Protein AF-A3E178-F1 (afdb_monomer_lite)

Secondary structure (DSSP, 8-state):
----SS--HHHHHHHHHHHT--HHHHHHHHHHTT-

Organism: Carassius auratus (NCBI:txid7957)

Radius of gyration: 9.86 Å; chains: 1; bounding box: 25×18×21 Å

Sequence (35 aa):
FHFNRYLCRPRRVEMANLLNLSERQIKIWFQNRRM

Foldseek 3Di:
DPDDLDDDPVVLVVVCVVVVHDSVVSVVVSVVVDD

Structure (mmC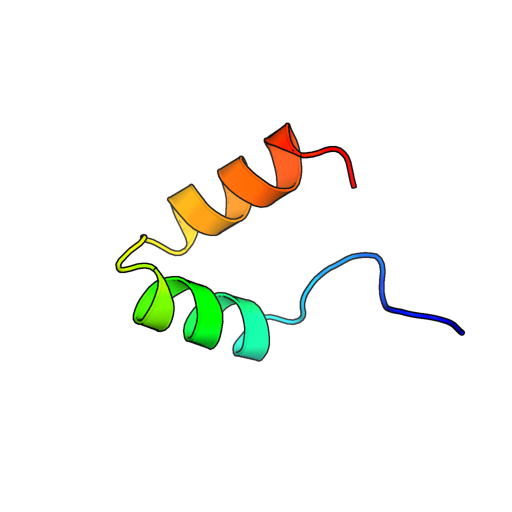IF, N/CA/C/O backbone):
data_AF-A3E178-F1
#
_entry.id   AF-A3E178-F1
#
loop_
_atom_site.group_PDB
_atom_site.id
_atom_site.type_symbol
_atom_site.label_atom_id
_atom_site.label_alt_id
_atom_site.label_comp_id
_atom_site.label_asym_id
_atom_site.label_entity_id
_atom_site.label_seq_id
_atom_site.pdbx_PDB_ins_code
_atom_site.Cartn_x
_atom_site.Cartn_y
_atom_site.Cartn_z
_atom_site.occupancy
_atom_site.B_iso_or_equiv
_atom_site.auth_seq_id
_atom_site.auth_comp_id
_atom_site.auth_asym_id
_atom_site.auth_atom_id
_atom_site.pdbx_PDB_model_num
ATOM 1 N N . PHE A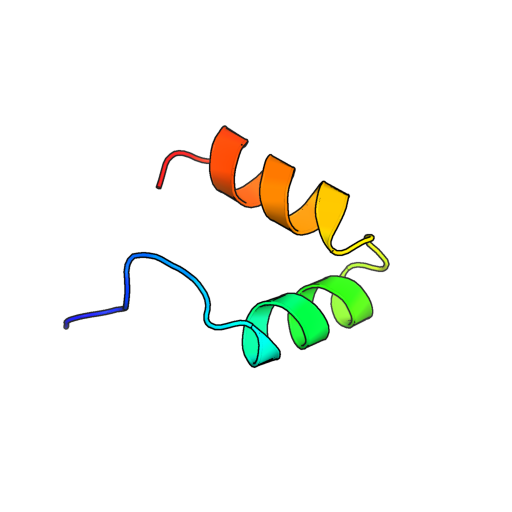 1 1 ? 21.336 -1.527 -12.856 1.00 43.88 1 PHE A N 1
ATOM 2 C CA . PHE A 1 1 ? 20.176 -2.123 -12.160 1.00 43.88 1 PHE A CA 1
ATOM 3 C C . PHE A 1 1 ? 18.973 -1.193 -12.283 1.00 43.88 1 PHE A C 1
ATOM 5 O O . PHE A 1 1 ? 18.840 -0.253 -11.511 1.00 43.88 1 PHE A O 1
ATOM 12 N N . HIS A 1 2 ? 18.130 -1.407 -13.296 1.00 47.59 2 HIS A N 1
ATOM 13 C CA . HIS A 1 2 ? 16.914 -0.620 -13.525 1.00 47.59 2 HIS A CA 1
ATOM 14 C C . HIS A 1 2 ? 15.797 -1.097 -12.589 1.00 47.59 2 HIS A C 1
ATOM 16 O O . HIS A 1 2 ? 14.910 -1.844 -12.993 1.00 47.59 2 HIS A O 1
ATOM 22 N N . PHE A 1 3 ? 15.843 -0.710 -11.315 1.00 53.47 3 PHE A N 1
ATOM 23 C CA . PHE A 1 3 ? 14.688 -0.905 -10.447 1.00 53.47 3 PHE A CA 1
ATOM 24 C C .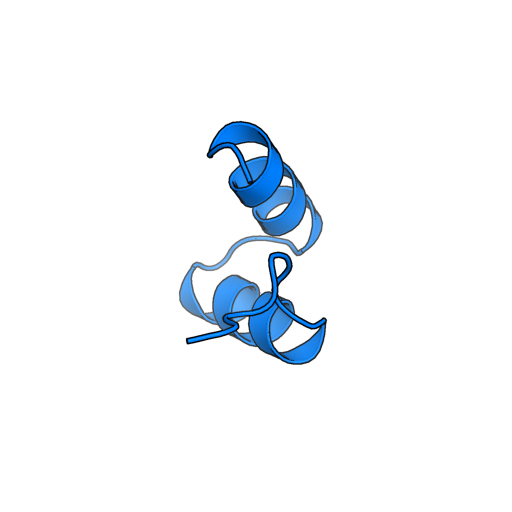 PHE A 1 3 ? 13.681 0.198 -10.746 1.00 53.47 3 PHE A C 1
ATOM 26 O O . PHE A 1 3 ? 13.932 1.373 -10.494 1.00 53.47 3 PHE A O 1
ATOM 33 N N . ASN A 1 4 ? 12.572 -0.211 -11.363 1.00 54.78 4 ASN A N 1
ATOM 34 C CA . ASN A 1 4 ? 11.420 0.621 -11.674 1.00 54.78 4 ASN A CA 1
ATOM 35 C C . ASN A 1 4 ? 11.150 1.634 -10.559 1.00 54.78 4 ASN A C 1
ATOM 37 O O . ASN A 1 4 ? 10.899 1.259 -9.413 1.00 54.78 4 ASN A O 1
ATOM 41 N N . ARG A 1 5 ? 11.144 2.914 -10.941 1.00 61.25 5 ARG A N 1
ATOM 42 C CA . ARG A 1 5 ? 10.919 4.079 -10.074 1.00 61.25 5 ARG A CA 1
ATOM 43 C C . ARG A 1 5 ? 9.535 4.084 -9.393 1.00 61.25 5 ARG A C 1
ATOM 45 O O . ARG A 1 5 ? 9.204 4.969 -8.616 1.00 61.25 5 ARG A O 1
ATOM 52 N N . TYR A 1 6 ? 8.713 3.075 -9.669 1.00 61.72 6 TYR A N 1
ATOM 53 C CA . TYR A 1 6 ? 7.391 2.888 -9.101 1.00 61.72 6 TYR A CA 1
ATOM 54 C C . TYR A 1 6 ? 7.146 1.399 -8.861 1.00 61.72 6 TYR A C 1
ATOM 56 O O . TYR A 1 6 ? 7.337 0.571 -9.753 1.00 61.72 6 TYR A O 1
ATOM 64 N N . LEU A 1 7 ? 6.692 1.048 -7.656 1.00 65.44 7 LEU A N 1
ATOM 65 C CA . LEU A 1 7 ? 6.182 -0.294 -7.394 1.00 65.44 7 LEU A CA 1
ATOM 66 C C . LEU A 1 7 ? 4.961 -0.545 -8.278 1.00 65.44 7 LEU A C 1
ATOM 68 O O . LEU A 1 7 ? 3.970 0.192 -8.218 1.00 65.44 7 LEU A O 1
ATOM 72 N N . CYS A 1 8 ? 5.029 -1.606 -9.079 1.00 73.50 8 CYS A N 1
ATOM 73 C CA . CYS A 1 8 ? 3.880 -2.118 -9.807 1.00 73.50 8 CYS A CA 1
ATOM 74 C C . CYS A 1 8 ? 2.734 -2.419 -8.831 1.00 73.50 8 CYS A C 1
ATOM 76 O O . CYS A 1 8 ? 2.952 -2.739 -7.658 1.00 73.50 8 CYS A O 1
ATOM 78 N N . ARG A 1 9 ? 1.499 -2.348 -9.335 1.00 76.88 9 ARG A N 1
ATOM 79 C CA . ARG A 1 9 ? 0.276 -2.552 -8.546 1.00 76.88 9 ARG A CA 1
ATOM 80 C C . ARG A 1 9 ? 0.292 -3.814 -7.655 1.00 76.88 9 ARG A C 1
ATOM 82 O O . ARG A 1 9 ? -0.065 -3.662 -6.492 1.00 76.88 9 ARG A O 1
ATOM 89 N N . PRO A 1 10 ? 0.789 -4.989 -8.101 1.00 81.69 10 PRO A N 1
ATOM 90 C CA . PRO A 1 10 ? 0.841 -6.193 -7.260 1.00 81.69 10 PRO A CA 1
ATOM 91 C C . PRO A 1 10 ? 1.674 -5.998 -5.990 1.00 81.69 10 PRO A C 1
ATOM 93 O O . PRO A 1 10 ? 1.274 -6.374 -4.895 1.00 81.69 10 PRO A O 1
ATOM 96 N N . ARG A 1 11 ? 2.807 -5.308 -6.127 1.00 81.56 11 ARG A N 1
ATOM 97 C CA . ARG A 1 11 ? 3.766 -5.096 -5.042 1.00 81.56 11 ARG A CA 1
ATOM 98 C C . ARG A 1 11 ? 3.270 -4.060 -4.029 1.00 81.56 11 ARG A C 1
ATOM 100 O O . ARG A 1 11 ? 3.602 -4.135 -2.852 1.00 81.56 11 ARG A O 1
ATOM 107 N N . ARG A 1 12 ? 2.431 -3.110 -4.467 1.00 82.12 12 ARG A N 1
ATOM 108 C CA . ARG A 1 12 ? 1.714 -2.207 -3.549 1.00 82.12 12 ARG A CA 1
ATOM 109 C C . ARG A 1 12 ? 0.674 -2.942 -2.712 1.00 82.12 12 ARG A C 1
ATOM 111 O O . ARG A 1 12 ? 0.545 -2.611 -1.541 1.00 82.12 12 ARG A O 1
ATOM 118 N N . VAL A 1 13 ? -0.037 -3.909 -3.292 1.00 84.00 13 VAL A N 1
ATOM 119 C CA . VAL A 1 13 ? -1.031 -4.719 -2.568 1.00 84.00 13 VAL A CA 1
ATOM 120 C C . VAL A 1 13 ? -0.347 -5.619 -1.539 1.00 84.00 13 VAL A C 1
ATOM 122 O O . VAL A 1 13 ? -0.781 -5.663 -0.393 1.00 84.00 13 VAL A O 1
ATOM 125 N N . GLU A 1 14 ? 0.773 -6.253 -1.896 1.00 87.56 14 GLU A N 1
ATOM 126 C CA . GLU A 1 14 ? 1.599 -6.987 -0.925 1.00 87.56 14 GLU A CA 1
ATOM 127 C C . GLU A 1 14 ? 2.033 -6.098 0.244 1.00 87.56 14 GLU A C 1
ATOM 129 O O . GLU A 1 14 ? 1.832 -6.461 1.399 1.00 87.56 14 GLU A O 1
ATOM 134 N N . MET A 1 15 ? 2.577 -4.908 -0.031 1.00 83.62 15 MET A N 1
ATOM 135 C CA . MET A 1 15 ? 2.996 -3.990 1.033 1.00 83.62 15 MET A CA 1
ATOM 136 C C . MET A 1 15 ? 1.827 -3.462 1.869 1.00 83.62 15 MET A C 1
ATOM 138 O O . MET A 1 15 ? 1.985 -3.293 3.074 1.00 83.62 15 MET A O 1
ATOM 142 N N . ALA A 1 16 ? 0.671 -3.204 1.254 1.00 87.06 16 ALA A N 1
ATOM 143 C CA . ALA A 1 16 ? -0.549 -2.808 1.953 1.00 87.06 16 ALA A CA 1
ATOM 144 C C . ALA A 1 16 ? -0.967 -3.876 2.973 1.00 87.06 16 ALA A C 1
ATOM 146 O O . ALA A 1 16 ? -1.196 -3.556 4.138 1.00 87.06 16 ALA A O 1
ATOM 147 N N . ASN A 1 17 ? -0.964 -5.145 2.558 1.00 89.50 17 ASN A N 1
ATOM 148 C CA . ASN A 1 17 ? -1.298 -6.274 3.422 1.00 89.50 17 ASN A CA 1
ATOM 149 C C . ASN A 1 17 ? -0.246 -6.500 4.519 1.00 89.50 17 ASN A C 1
ATOM 151 O O . ASN A 1 17 ? -0.604 -6.721 5.670 1.00 89.50 17 ASN A O 1
ATOM 155 N N . LEU A 1 18 ? 1.046 -6.401 4.189 1.00 90.69 18 LEU A N 1
ATOM 156 C CA . LEU A 1 18 ? 2.142 -6.591 5.148 1.00 90.69 18 LEU A CA 1
ATOM 157 C C . LEU A 1 18 ? 2.196 -5.497 6.221 1.00 90.69 18 LEU A C 1
ATOM 159 O O . LEU A 1 18 ? 2.502 -5.777 7.375 1.00 90.69 18 LEU A O 1
ATOM 163 N N . LEU A 1 19 ? 1.930 -4.247 5.838 1.00 88.25 19 LEU A N 1
ATOM 164 C CA . LEU A 1 19 ? 2.002 -3.089 6.733 1.00 88.25 19 LEU A CA 1
ATOM 165 C C . LEU A 1 19 ? 0.650 -2.739 7.360 1.00 88.25 19 LEU A C 1
ATOM 167 O O . LEU A 1 19 ? 0.577 -1.805 8.154 1.00 88.25 19 LEU A O 1
ATOM 171 N N . ASN A 1 20 ? -0.408 -3.471 7.002 1.00 91.19 20 ASN A N 1
ATOM 172 C CA . ASN A 1 20 ? -1.782 -3.203 7.409 1.00 91.19 20 ASN A CA 1
ATOM 173 C C . ASN A 1 20 ? -2.214 -1.752 7.090 1.00 91.19 20 ASN A C 1
ATOM 175 O O . ASN A 1 20 ? -2.839 -1.058 7.892 1.00 91.19 20 ASN A O 1
ATOM 179 N N . LEU A 1 21 ? -1.819 -1.274 5.904 1.00 88.81 21 LEU A N 1
ATOM 180 C CA . LEU A 1 21 ? -2.083 0.073 5.394 1.00 88.81 21 LEU A CA 1
ATOM 181 C C . LEU A 1 21 ? -2.986 0.002 4.163 1.00 88.81 21 LEU A C 1
ATOM 183 O O . LEU A 1 21 ? -2.861 -0.888 3.331 1.00 88.81 21 LEU A O 1
ATOM 187 N N . SER A 1 22 ? -3.846 0.998 3.976 1.00 86.81 22 SER A N 1
ATOM 188 C CA . SER A 1 22 ? -4.627 1.133 2.741 1.00 86.81 22 SER A CA 1
ATOM 189 C C . SER A 1 22 ? -3.740 1.467 1.533 1.00 86.81 22 SER A C 1
ATOM 191 O O . SER A 1 22 ? -2.716 2.146 1.662 1.00 86.81 22 SER A O 1
ATOM 193 N N . GLU A 1 23 ? -4.170 1.096 0.319 1.00 83.00 23 GLU A N 1
ATOM 194 C CA . GLU A 1 23 ? -3.484 1.483 -0.931 1.00 83.00 23 GLU A CA 1
ATOM 195 C C . GLU A 1 23 ? -3.242 3.000 -1.020 1.00 83.00 23 GLU A C 1
ATOM 197 O O . GLU A 1 23 ? -2.216 3.447 -1.540 1.00 83.00 23 GLU A O 1
ATOM 202 N N . ARG A 1 24 ? -4.166 3.807 -0.481 1.00 86.50 24 ARG A N 1
ATOM 203 C CA . ARG A 1 24 ? -4.033 5.267 -0.409 1.00 86.50 24 ARG A CA 1
ATOM 204 C C . ARG A 1 24 ? -2.888 5.691 0.512 1.00 86.50 24 ARG A C 1
ATOM 206 O O . ARG A 1 24 ? -2.121 6.575 0.138 1.00 86.50 24 ARG A O 1
ATOM 213 N N . GLN A 1 25 ? -2.750 5.069 1.681 1.00 85.50 25 GLN A N 1
ATOM 214 C CA . GLN A 1 25 ? -1.641 5.337 2.603 1.00 85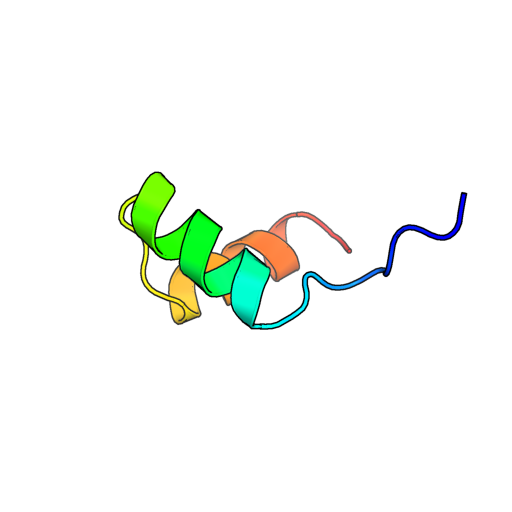.50 25 GLN A CA 1
ATOM 215 C C . GLN A 1 25 ? -0.307 4.897 2.005 1.00 85.50 25 GLN A C 1
ATOM 217 O O . GLN A 1 25 ? 0.651 5.657 2.069 1.00 85.50 25 GLN A O 1
ATOM 222 N N . ILE A 1 26 ? -0.261 3.737 1.345 1.00 85.88 26 ILE A N 1
ATOM 223 C CA . ILE A 1 26 ? 0.924 3.286 0.605 1.00 85.88 26 ILE A CA 1
ATOM 224 C C . ILE A 1 26 ? 1.289 4.303 -0.488 1.00 85.88 26 ILE A C 1
ATOM 226 O O . ILE A 1 26 ? 2.444 4.708 -0.592 1.00 85.88 26 ILE A O 1
ATOM 230 N N . LYS A 1 27 ? 0.314 4.797 -1.262 1.00 83.94 27 LYS A N 1
ATOM 231 C CA . LYS A 1 27 ? 0.543 5.828 -2.289 1.00 83.94 27 LYS A CA 1
ATOM 232 C C . LYS A 1 27 ? 1.158 7.106 -1.701 1.00 83.94 27 LYS A C 1
ATOM 234 O O . LYS A 1 27 ? 2.143 7.596 -2.245 1.00 83.94 27 LYS A O 1
ATOM 239 N N . ILE A 1 28 ? 0.615 7.612 -0.594 1.00 86.38 28 ILE A N 1
ATOM 240 C CA . ILE A 1 28 ? 1.124 8.814 0.091 1.00 86.38 28 ILE A CA 1
ATOM 241 C C . ILE A 1 28 ? 2.510 8.557 0.696 1.00 86.38 28 ILE A C 1
ATOM 243 O O . ILE A 1 28 ? 3.388 9.407 0.611 1.00 86.38 28 ILE A O 1
ATOM 247 N N . TRP A 1 29 ? 2.738 7.376 1.269 1.00 84.94 29 TRP A N 1
ATOM 248 C CA . TRP A 1 29 ? 4.021 6.986 1.854 1.00 84.94 29 TRP A CA 1
ATOM 249 C C . TRP A 1 29 ? 5.149 6.999 0.816 1.00 84.94 29 TRP A C 1
A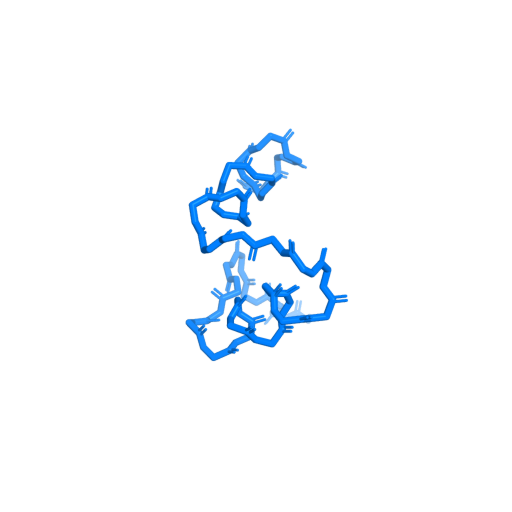TOM 251 O O . TRP A 1 29 ? 6.220 7.544 1.078 1.00 84.94 29 TRP A O 1
ATOM 261 N N . PHE A 1 30 ? 4.889 6.483 -0.390 1.00 77.38 30 PHE A N 1
ATOM 262 C CA . PHE A 1 30 ? 5.846 6.545 -1.499 1.00 77.38 30 PHE A CA 1
ATOM 263 C C . PHE A 1 30 ? 6.042 7.966 -2.041 1.00 77.38 30 PHE A C 1
ATOM 265 O O . PHE A 1 30 ? 7.166 8.320 -2.387 1.00 77.38 30 PHE A O 1
ATOM 272 N N . GLN A 1 31 ? 4.993 8.794 -2.059 1.00 78.81 31 GLN A N 1
ATOM 273 C CA . GLN A 1 31 ? 5.109 10.213 -2.422 1.00 78.81 31 GLN A CA 1
ATOM 274 C C . GLN A 1 31 ? 5.951 11.003 -1.403 1.00 78.81 31 GLN A C 1
ATOM 276 O O . GLN A 1 31 ? 6.821 11.779 -1.789 1.00 78.81 31 GLN A O 1
ATOM 281 N N . ASN A 1 32 ? 5.752 10.765 -0.104 1.00 82.00 32 ASN A N 1
ATOM 282 C CA . ASN A 1 32 ? 6.469 11.459 0.969 1.00 82.00 32 ASN A CA 1
ATOM 283 C C . ASN A 1 32 ? 7.927 10.998 1.120 1.00 82.00 32 ASN A C 1
ATOM 285 O O . ASN A 1 32 ? 8.757 11.765 1.602 1.00 82.00 32 ASN A O 1
ATOM 289 N N . ARG A 1 33 ? 8.273 9.777 0.688 1.00 69.12 33 ARG A N 1
ATOM 290 C CA . ARG A 1 33 ? 9.654 9.263 0.728 1.00 69.12 33 ARG A CA 1
ATOM 291 C C . ARG A 1 33 ? 10.556 9.703 -0.442 1.00 69.12 33 ARG A C 1
ATOM 293 O O . ARG A 1 33 ? 11.700 9.267 -0.480 1.00 69.12 33 ARG A O 1
ATOM 300 N N . ARG A 1 34 ? 10.094 10.578 -1.350 1.00 55.59 34 ARG A N 1
ATOM 301 C CA . ARG A 1 34 ? 10.810 11.030 -2.568 1.00 55.59 34 ARG A CA 1
ATOM 302 C C . ARG A 1 34 ? 11.376 9.873 -3.413 1.00 55.59 34 ARG A C 1
ATOM 304 O O . ARG A 1 34 ? 12.588 9.691 -3.508 1.00 55.59 34 ARG A O 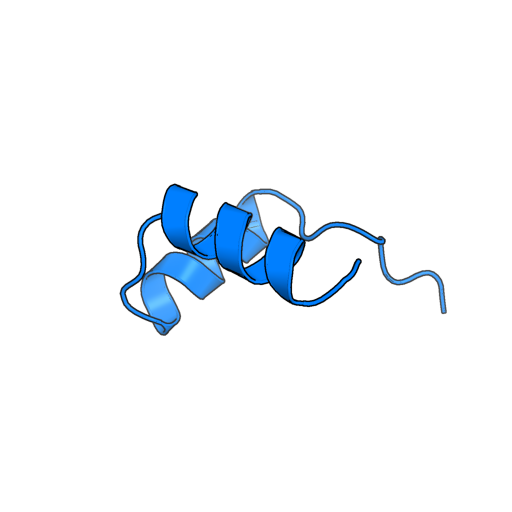1
ATOM 311 N N . MET A 1 35 ? 10.479 9.170 -4.109 1.00 48.59 35 MET A N 1
ATOM 312 C CA . MET A 1 35 ? 10.714 8.811 -5.519 1.00 48.59 35 MET A CA 1
ATOM 313 C C . MET A 1 35 ? 9.921 9.728 -6.442 1.00 48.59 35 MET A C 1
ATOM 315 O O . MET A 1 35 ? 8.799 10.107 -6.040 1.00 48.59 35 MET A O 1
#

InterPro domains:
  IPR001356 Homeodomain [PF00046] (1-35)
  IPR001356 Homeodomain [PS50071] (1-35)
  IPR001356 Homeodomain [cd00086] (1-35)
  IPR009057 Homedomain-like superfamily [SSF46689] (1-35)
  IPR020479 Homeodomain, metazoa [PR00024] (4-15)
  IPR020479 Homeodomain, metazoa [PR00024] (19-29)
  IPR020479 Homeodomain, metazoa [PR00024] (29-35)

pLDDT: mean 76.26, std 13.87, range [43.88, 91.19]